Protein AF-A0AAV0BTX2-F1 (afdb_monomer_lite)

Secondary structure (DSSP, 8-state):
-B---S--PPP-TT-S-EEESTTS-TTS-EEEEE--TT-SSPEEEE-S--SS---HHHHHHHHHHHHH--TT-SS--SS-HHHHHHHHHHHHHT-

Foldseek 3Di:
DAQDDDQFDDADPPDQKDKDQPPDDPPWRKIWIALHRPDRGTDIDTDPDDPPPDDVVRVRVVFSVQQCPAPVDNGRHSGGNVVVVVVVVVVVVVD

Organism: Phakopsora pachyrhizi (NCBI:txid170000)

Sequence (95 aa):
CVKIHRIRFKCHPSDTDRSDKFIGDLFLYKFFIQSQASYSCPSRYIVLKDETNHTVDDLQNIANLASSGFQRATKTVEIATPTYYANLVATRDKK

InterPro domains:
  IPR003165 Piwi domain [PF02171] (27-92)
  IPR012337 Ribonuclease H-like superfamily [SSF53098] (23-92)
  IPR036397 Ribonuclease H superfamily [G3DSA:3.30.420.10] (2-95)

Structure (mmCIF, N/CA/C/O backbone):
data_AF-A0AAV0BTX2-F1
#
_entry.id   AF-A0AAV0BTX2-F1
#
loop_
_atom_site.group_PDB
_atom_site.id
_atom_site.type_symbol
_atom_site.label_atom_id
_atom_site.label_alt_id
_atom_site.label_comp_id
_atom_site.label_asym_id
_atom_site.label_entity_id
_atom_site.label_seq_id
_atom_site.pdbx_PDB_ins_code
_atom_site.Cartn_x
_atom_site.Cartn_y
_atom_site.Cartn_z
_atom_site.occupancy
_atom_site.B_iso_or_equiv
_atom_site.auth_seq_id
_atom_site.auth_comp_id
_atom_site.auth_asym_id
_atom_site.auth_atom_id
_atom_site.pdbx_PDB_model_num
ATOM 1 N N . CYS A 1 1 ? 0.026 -6.015 2.209 1.00 72.19 1 CYS A N 1
ATOM 2 C CA . CYS A 1 1 ? 0.654 -4.930 2.996 1.00 72.19 1 CYS A CA 1
ATOM 3 C C . CYS A 1 1 ? 1.072 -5.488 4.352 1.00 72.19 1 CYS A C 1
ATOM 5 O O . CYS A 1 1 ? 0.251 -6.124 5.003 1.00 72.19 1 CYS A O 1
ATOM 7 N N . VAL A 1 2 ? 2.327 -5.295 4.762 1.00 79.88 2 VAL A N 1
ATOM 8 C CA . VAL A 1 2 ? 2.850 -5.762 6.056 1.00 79.88 2 VAL A CA 1
ATOM 9 C C . VAL A 1 2 ? 3.315 -4.559 6.870 1.00 79.88 2 VAL A C 1
ATOM 11 O O . VAL A 1 2 ? 4.342 -3.951 6.569 1.00 79.88 2 VAL A O 1
ATOM 14 N N . LYS A 1 3 ? 2.560 -4.238 7.924 1.00 73.69 3 LYS A N 1
ATOM 15 C CA . LYS A 1 3 ? 2.870 -3.134 8.843 1.00 73.69 3 LYS A CA 1
ATOM 16 C C . LYS A 1 3 ? 3.909 -3.520 9.899 1.00 73.69 3 LYS A C 1
ATOM 18 O O . LYS A 1 3 ? 4.828 -2.767 10.183 1.00 73.69 3 LYS A O 1
ATOM 23 N N . ILE A 1 4 ? 3.812 -4.722 10.464 1.00 76.25 4 ILE A N 1
ATOM 24 C CA . ILE A 1 4 ? 4.710 -5.151 11.542 1.00 76.25 4 ILE A CA 1
ATOM 25 C C . ILE A 1 4 ? 5.984 -5.738 10.934 1.00 76.25 4 ILE A C 1
ATOM 27 O O . ILE A 1 4 ? 5.981 -6.847 10.406 1.00 76.25 4 ILE A O 1
ATOM 31 N N . HIS A 1 5 ? 7.079 -4.985 10.997 1.00 81.75 5 HIS A N 1
ATOM 32 C CA . HIS A 1 5 ? 8.407 -5.454 10.613 1.00 81.75 5 HIS A CA 1
ATOM 33 C C . HIS A 1 5 ? 9.515 -4.662 11.329 1.00 81.75 5 HIS A C 1
ATOM 35 O O . HIS A 1 5 ? 9.251 -3.681 12.024 1.00 81.75 5 HIS A O 1
ATOM 41 N N . ARG A 1 6 ? 10.769 -5.118 11.191 1.00 80.06 6 ARG A N 1
ATOM 42 C CA . ARG A 1 6 ? 11.943 -4.593 11.922 1.00 80.06 6 ARG A CA 1
ATOM 43 C C . ARG A 1 6 ? 12.661 -3.410 11.262 1.00 80.06 6 ARG A C 1
ATOM 45 O O . ARG A 1 6 ? 13.545 -2.830 11.876 1.00 80.06 6 ARG A O 1
ATOM 52 N N . ILE A 1 7 ? 12.303 -3.061 10.031 1.00 79.56 7 ILE A N 1
ATOM 53 C CA . ILE A 1 7 ? 12.923 -1.950 9.294 1.00 79.56 7 ILE A CA 1
ATOM 54 C C . ILE A 1 7 ? 12.372 -0.630 9.837 1.00 79.56 7 ILE A C 1
ATOM 56 O O . ILE A 1 7 ? 11.196 -0.532 10.202 1.00 79.56 7 ILE A O 1
ATOM 60 N N . ARG A 1 8 ? 13.255 0.359 9.950 1.00 77.50 8 ARG A N 1
ATOM 61 C CA . ARG A 1 8 ? 12.954 1.702 10.437 1.00 77.50 8 ARG A CA 1
ATOM 62 C C . ARG A 1 8 ? 13.635 2.713 9.537 1.00 77.50 8 ARG A C 1
ATOM 64 O O . ARG A 1 8 ? 14.801 2.529 9.192 1.00 77.50 8 ARG A O 1
ATOM 71 N N . PHE A 1 9 ? 12.926 3.784 9.213 1.00 74.94 9 PHE A N 1
ATOM 72 C CA . PHE A 1 9 ? 13.510 4.942 8.550 1.00 74.94 9 PHE A CA 1
ATOM 73 C C . PHE A 1 9 ? 13.775 6.039 9.582 1.00 74.94 9 PHE A C 1
ATOM 75 O O . PHE A 1 9 ? 12.992 6.249 10.515 1.00 74.94 9 PHE A O 1
ATOM 82 N N . LYS A 1 10 ? 14.924 6.711 9.450 1.00 69.38 10 LYS A N 1
ATOM 83 C CA . LYS A 1 10 ? 15.265 7.878 10.269 1.00 69.38 10 LYS A CA 1
ATOM 84 C C . LYS A 1 10 ? 14.578 9.095 9.667 1.00 69.38 10 LYS A C 1
ATOM 86 O O . LYS A 1 10 ? 14.868 9.443 8.529 1.00 69.38 10 LYS A O 1
ATOM 91 N N . CYS A 1 11 ? 13.663 9.726 10.395 1.00 59.72 11 CYS A N 1
ATOM 92 C CA . CYS A 1 11 ? 12.974 10.932 9.933 1.00 59.72 11 CYS A CA 1
ATOM 93 C C . CYS A 1 11 ? 13.974 12.094 9.787 1.00 59.72 11 CYS A C 1
ATOM 95 O O . CYS A 1 11 ? 14.742 12.353 10.712 1.00 59.72 11 CYS A O 1
ATOM 97 N N . HIS A 1 12 ? 13.975 12.760 8.628 1.00 61.06 12 HIS A N 1
ATOM 98 C CA . HIS A 1 12 ? 14.586 14.082 8.478 1.00 61.06 12 HIS A CA 1
ATOM 99 C C . HIS A 1 12 ? 13.428 15.081 8.336 1.00 61.06 12 HIS A C 1
ATOM 101 O O . HIS A 1 12 ? 12.514 14.803 7.561 1.00 61.06 12 HIS A O 1
ATOM 107 N N . PRO A 1 13 ? 13.418 16.207 9.068 1.00 60.47 13 PRO A N 1
ATOM 108 C CA . PRO A 1 13 ? 12.266 17.116 9.136 1.00 60.47 13 PRO A CA 1
ATOM 109 C C . PRO A 1 13 ? 11.893 17.791 7.804 1.00 60.47 13 PRO A C 1
ATOM 111 O O . PRO A 1 13 ? 10.838 18.409 7.719 1.00 60.47 13 PRO A O 1
ATOM 114 N N . SER A 1 14 ? 12.734 17.677 6.773 1.00 64.94 1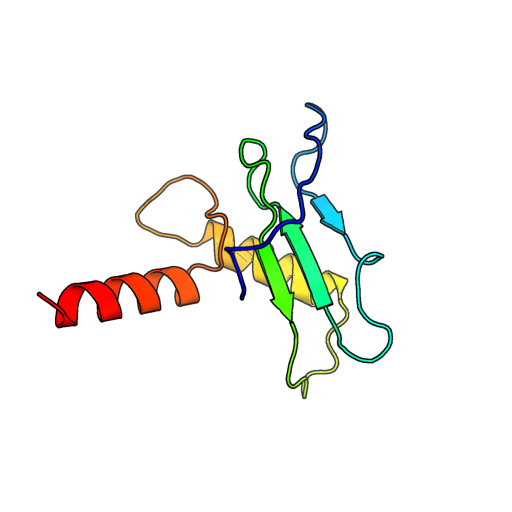4 SER A N 1
ATOM 115 C CA . SER A 1 14 ? 12.464 18.164 5.413 1.00 64.94 14 SER A CA 1
ATOM 116 C C . SER A 1 14 ? 11.627 17.210 4.560 1.00 64.94 14 SER A C 1
ATOM 118 O O . SER A 1 14 ? 11.103 17.629 3.532 1.00 64.94 14 SER A O 1
ATOM 120 N N . ASP A 1 15 ? 11.515 15.937 4.944 1.00 60.31 15 ASP A N 1
ATOM 121 C CA . ASP A 1 15 ? 11.038 14.896 4.036 1.00 60.31 15 ASP A CA 1
ATOM 122 C C . ASP A 1 15 ? 9.572 14.583 4.342 1.00 60.31 15 ASP A C 1
ATOM 124 O O . ASP A 1 15 ? 9.238 14.084 5.418 1.00 60.31 15 ASP A O 1
ATOM 128 N N . THR A 1 16 ? 8.686 14.925 3.403 1.00 57.44 16 THR A N 1
ATOM 129 C CA . THR A 1 16 ? 7.230 14.789 3.579 1.00 57.44 16 THR A CA 1
ATOM 130 C C . THR A 1 16 ? 6.767 13.345 3.383 1.00 57.44 16 THR A C 1
ATOM 132 O O . THR A 1 16 ? 5.997 12.852 4.200 1.00 57.44 16 THR A O 1
ATOM 135 N N . ASP A 1 17 ? 7.314 12.650 2.381 1.00 60.53 17 ASP A N 1
ATOM 136 C CA . ASP A 1 17 ? 7.021 11.251 2.063 1.00 60.53 17 ASP A CA 1
ATOM 137 C C . ASP A 1 17 ? 8.310 10.558 1.589 1.00 60.53 17 ASP A C 1
ATOM 139 O O . ASP A 1 17 ? 9.068 11.128 0.802 1.00 60.53 17 ASP A O 1
ATOM 143 N N . ARG A 1 18 ? 8.587 9.333 2.064 1.00 64.88 18 ARG A N 1
ATOM 144 C CA . ARG A 1 18 ? 9.732 8.527 1.591 1.00 64.88 18 ARG A CA 1
ATOM 145 C C . ARG A 1 18 ? 9.283 7.219 0.961 1.00 64.88 18 ARG A C 1
ATOM 147 O O . ARG A 1 18 ? 8.541 6.451 1.584 1.00 64.88 18 ARG A O 1
ATOM 154 N N . SER A 1 19 ? 9.797 6.949 -0.237 1.00 64.31 19 SER A N 1
ATOM 155 C CA . SER A 1 19 ? 9.612 5.693 -0.957 1.00 64.31 19 SER A CA 1
ATOM 156 C C . SER A 1 19 ? 10.952 5.052 -1.369 1.00 64.31 19 SER A C 1
ATOM 158 O O . SER A 1 19 ? 11.546 5.328 -2.406 1.00 64.31 19 SER A O 1
ATOM 160 N N . ASP A 1 20 ? 11.421 4.145 -0.514 1.00 64.12 20 ASP A N 1
ATOM 161 C CA . ASP A 1 20 ? 12.544 3.217 -0.706 1.00 64.12 20 ASP A CA 1
ATOM 162 C C . ASP A 1 20 ? 12.351 2.194 -1.842 1.00 64.12 20 ASP A C 1
ATOM 164 O O . ASP A 1 20 ? 11.782 1.132 -1.576 1.00 64.12 20 ASP A O 1
ATOM 168 N N . LYS A 1 21 ? 12.854 2.431 -3.070 1.00 60.50 21 LYS A N 1
ATOM 169 C CA . LYS A 1 21 ? 12.973 1.376 -4.112 1.00 60.50 21 LYS A CA 1
ATOM 170 C C . LYS A 1 21 ? 14.103 0.369 -3.837 1.00 60.50 21 LYS A C 1
ATOM 172 O O . LYS A 1 21 ? 14.009 -0.786 -4.237 1.00 60.50 21 LYS A O 1
ATOM 177 N N . PHE A 1 22 ? 15.171 0.787 -3.154 1.00 55.44 22 PHE A N 1
ATOM 178 C CA . PHE A 1 22 ? 16.454 0.062 -3.122 1.00 55.44 22 PHE A CA 1
ATOM 179 C C . PHE A 1 22 ? 16.561 -1.064 -2.077 1.00 55.44 22 PHE A C 1
ATOM 181 O O . PHE A 1 22 ? 17.581 -1.743 -2.018 1.00 55.44 22 PHE A O 1
ATOM 188 N N . ILE A 1 23 ? 15.524 -1.293 -1.264 1.00 59.88 23 ILE A N 1
ATOM 189 C CA . ILE A 1 23 ? 15.498 -2.342 -0.220 1.00 59.88 23 ILE A CA 1
ATOM 190 C C . ILE A 1 23 ? 14.541 -3.483 -0.637 1.00 59.88 23 ILE A C 1
ATOM 192 O O . ILE A 1 23 ? 13.821 -4.068 0.176 1.00 59.88 23 ILE A O 1
ATOM 196 N N . GLY A 1 24 ? 14.457 -3.757 -1.939 1.00 57.56 24 GLY A N 1
ATOM 197 C CA . GLY A 1 24 ? 13.670 -4.849 -2.514 1.00 57.56 24 GLY A CA 1
ATOM 198 C C . GLY A 1 24 ? 14.500 -6.121 -2.704 1.00 57.56 24 GLY A C 1
ATOM 199 O O . GLY A 1 24 ? 15.707 -6.056 -2.919 1.00 57.56 24 GLY A O 1
ATOM 200 N N . ASP A 1 25 ? 13.854 -7.284 -2.626 1.00 63.53 25 ASP A N 1
ATOM 201 C CA . ASP A 1 25 ? 14.456 -8.553 -3.048 1.00 63.53 25 ASP A CA 1
ATOM 202 C C . ASP A 1 25 ? 14.495 -8.589 -4.591 1.00 63.53 25 ASP A C 1
ATOM 204 O O . ASP A 1 25 ? 13.531 -8.173 -5.224 1.00 63.53 25 ASP A O 1
ATOM 208 N N . LEU A 1 26 ? 15.562 -9.104 -5.217 1.00 63.91 26 LEU A N 1
ATOM 209 C CA . LEU A 1 26 ? 15.760 -9.017 -6.682 1.00 63.91 26 LEU A CA 1
ATOM 210 C C . LEU A 1 26 ? 14.638 -9.683 -7.513 1.00 63.91 26 LEU A C 1
ATOM 212 O O . LEU A 1 26 ? 14.421 -9.326 -8.666 1.00 63.91 26 LEU A O 1
ATOM 216 N N . PHE A 1 27 ? 13.934 -10.652 -6.918 1.00 65.50 27 PHE A N 1
ATOM 217 C CA . PHE A 1 27 ? 12.880 -11.444 -7.563 1.00 65.50 27 PHE A CA 1
ATOM 218 C C . PHE A 1 27 ? 11.458 -11.029 -7.175 1.00 65.50 27 PHE A C 1
ATOM 220 O O . PHE A 1 27 ? 10.514 -11.377 -7.879 1.00 65.50 27 PHE A O 1
ATOM 227 N N . LEU A 1 28 ? 11.284 -10.323 -6.053 1.00 70.56 28 LEU A N 1
ATOM 228 C CA . LEU A 1 28 ? 9.972 -9.870 -5.601 1.00 70.56 28 LEU A CA 1
ATOM 229 C C . LEU A 1 28 ? 9.891 -8.360 -5.679 1.00 70.56 28 LEU A C 1
ATOM 231 O O . LEU A 1 28 ? 10.651 -7.637 -5.039 1.00 70.56 28 LEU A O 1
ATOM 235 N N . TYR A 1 29 ? 8.870 -7.893 -6.382 1.00 76.56 29 TYR A N 1
ATOM 236 C CA . TYR A 1 29 ? 8.591 -6.479 -6.487 1.00 76.56 29 TYR A CA 1
ATO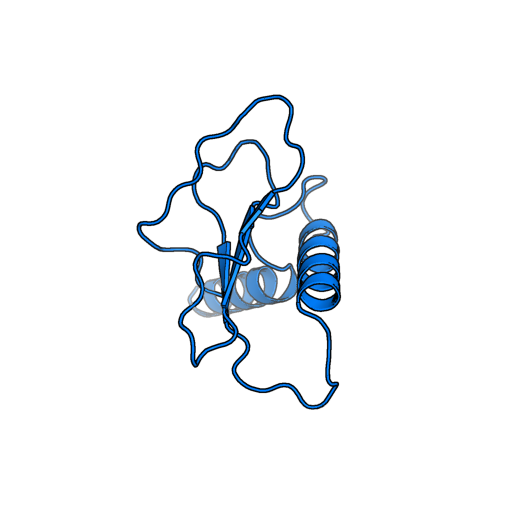M 237 C C . TYR A 1 29 ? 8.055 -5.947 -5.156 1.00 76.56 29 TYR A C 1
ATOM 239 O O . TYR A 1 29 ? 6.883 -6.102 -4.795 1.00 76.56 29 TYR A O 1
ATOM 247 N N . LYS A 1 30 ? 8.969 -5.380 -4.373 1.00 80.94 30 LYS A N 1
ATOM 248 C CA . LYS A 1 30 ? 8.748 -4.981 -2.988 1.00 80.94 30 LYS A CA 1
ATOM 249 C C . LYS A 1 30 ? 9.286 -3.583 -2.767 1.00 80.94 30 LYS A C 1
ATOM 251 O O . LYS A 1 30 ? 10.425 -3.288 -3.107 1.00 80.94 30 LYS A O 1
ATOM 256 N N . PHE A 1 31 ? 8.465 -2.752 -2.144 1.00 82.75 31 PHE A N 1
ATOM 257 C CA . PHE A 1 31 ? 8.807 -1.373 -1.833 1.00 82.75 31 PHE A CA 1
ATOM 258 C C . PHE A 1 31 ? 8.307 -0.992 -0.439 1.00 82.75 31 PHE A C 1
ATOM 260 O O . PHE A 1 31 ? 7.375 -1.593 0.111 1.00 82.75 31 PHE A O 1
ATOM 267 N N . PHE A 1 32 ? 8.966 0.002 0.147 1.00 83.94 32 PHE A N 1
ATOM 268 C CA . PHE A 1 32 ? 8.611 0.561 1.445 1.00 83.94 32 PHE A CA 1
ATOM 269 C C . PHE A 1 32 ? 8.082 1.971 1.263 1.00 83.94 32 PHE A C 1
ATOM 271 O O . PHE A 1 32 ? 8.669 2.759 0.528 1.00 83.94 32 PHE A O 1
ATOM 278 N N . ILE A 1 33 ? 6.985 2.274 1.948 1.00 82.00 33 ILE A N 1
ATOM 279 C CA . ILE A 1 33 ? 6.376 3.600 1.935 1.00 82.00 33 ILE A CA 1
ATOM 280 C C . ILE A 1 33 ? 6.217 4.078 3.361 1.00 82.00 33 ILE A C 1
ATOM 282 O O . ILE A 1 33 ? 5.675 3.367 4.208 1.00 82.00 33 ILE A O 1
ATOM 286 N N . GLN A 1 34 ? 6.639 5.309 3.602 1.00 82.12 34 GLN A N 1
ATOM 287 C CA . GLN A 1 34 ? 6.307 6.044 4.806 1.00 82.12 34 GLN A CA 1
ATOM 288 C C . GLN A 1 34 ? 5.382 7.207 4.432 1.00 82.12 34 GLN A C 1
ATOM 290 O O . GLN A 1 34 ? 5.856 8.241 3.978 1.00 82.12 34 GLN A O 1
ATOM 295 N N . SER A 1 35 ? 4.074 7.028 4.638 1.00 74.06 35 SER A N 1
ATOM 296 C CA . SER A 1 35 ? 3.041 8.023 4.290 1.00 74.06 35 SER A CA 1
ATOM 297 C C . SER A 1 35 ? 2.760 9.047 5.404 1.00 74.06 35 SER A C 1
ATOM 299 O O . SER A 1 35 ? 1.849 9.864 5.295 1.00 74.06 35 SER A O 1
ATOM 301 N N . GLN A 1 36 ? 3.470 8.962 6.536 1.00 73.69 36 GLN A N 1
ATOM 302 C CA . GLN A 1 36 ? 3.364 9.911 7.647 1.00 73.69 36 GLN A CA 1
ATOM 303 C C . GLN A 1 36 ? 4.745 10.224 8.236 1.00 73.69 36 GLN A C 1
ATOM 305 O O . GLN A 1 36 ? 5.473 9.323 8.664 1.00 73.69 36 GLN A O 1
ATOM 310 N N . ALA A 1 37 ? 5.065 11.514 8.358 1.00 64.94 37 ALA A N 1
ATOM 311 C CA . ALA A 1 37 ? 6.351 11.998 8.872 1.00 64.94 37 ALA A CA 1
ATOM 312 C C . ALA A 1 37 ? 6.654 11.574 10.327 1.00 64.94 37 ALA A C 1
ATOM 314 O O . ALA A 1 37 ? 7.814 11.426 10.711 1.00 64.94 37 ALA A O 1
ATOM 315 N N . SER A 1 38 ? 5.620 11.344 11.142 1.00 63.34 38 SER A N 1
ATOM 316 C CA . SER A 1 38 ? 5.752 11.012 12.567 1.00 63.34 38 SER A CA 1
ATOM 317 C C . SER A 1 38 ? 5.987 9.525 12.864 1.00 63.34 38 SER A C 1
ATOM 319 O O . SER A 1 38 ? 6.257 9.177 14.014 1.00 63.34 38 SER A O 1
ATOM 321 N N . TYR A 1 39 ? 5.913 8.639 11.866 1.00 66.25 39 TYR A N 1
ATOM 322 C CA . TYR A 1 39 ? 6.060 7.197 12.072 1.00 66.25 39 TYR A CA 1
ATOM 323 C C . TYR A 1 39 ? 7.425 6.699 11.607 1.00 66.25 39 TYR A C 1
ATOM 325 O O . TYR A 1 39 ? 7.730 6.684 10.425 1.00 66.25 39 TYR A O 1
ATOM 333 N N . SER A 1 40 ? 8.240 6.211 12.545 1.00 65.50 40 SER A N 1
ATOM 334 C CA . SER A 1 40 ? 9.549 5.609 12.233 1.00 65.50 40 SER A CA 1
ATOM 335 C C . SER A 1 40 ? 9.438 4.238 11.537 1.00 65.50 40 SER A C 1
ATOM 337 O O . SER A 1 40 ? 10.428 3.724 11.011 1.00 65.50 40 SER A O 1
ATOM 339 N N . CYS A 1 41 ? 8.246 3.631 11.530 1.00 74.62 41 CYS A N 1
ATOM 340 C CA . CYS A 1 41 ? 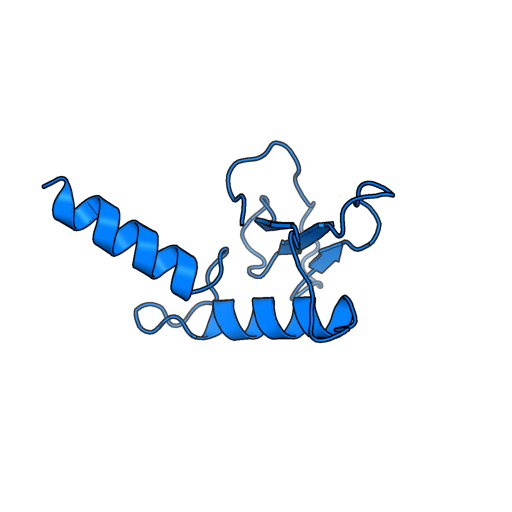7.974 2.364 10.855 1.00 74.62 41 CYS A CA 1
ATOM 341 C C . CYS A 1 41 ? 7.376 2.650 9.470 1.00 74.62 41 CYS A C 1
ATOM 343 O O . CYS A 1 41 ? 6.257 3.155 9.414 1.00 74.62 41 CYS A O 1
ATOM 345 N N . PRO A 1 42 ? 8.080 2.358 8.363 1.00 81.56 42 PRO A N 1
ATOM 346 C CA . PRO A 1 42 ? 7.439 2.353 7.054 1.00 81.56 42 PRO A CA 1
ATOM 347 C C . PRO A 1 42 ? 6.457 1.179 6.950 1.00 81.56 42 PRO A C 1
ATOM 349 O O . PRO A 1 42 ? 6.557 0.213 7.700 1.00 81.56 42 PRO A O 1
ATOM 352 N N . SER A 1 43 ? 5.550 1.219 5.978 1.00 85.25 43 SER A N 1
ATOM 353 C CA . SER A 1 43 ? 4.729 0.082 5.555 1.00 85.25 43 SER A CA 1
ATOM 354 C C . SER A 1 43 ? 5.382 -0.645 4.387 1.00 85.25 43 SER A C 1
ATOM 356 O O . SER A 1 43 ? 5.854 -0.026 3.432 1.00 85.25 43 SER A O 1
ATOM 358 N N . ARG A 1 44 ? 5.389 -1.982 4.438 1.00 86.25 44 ARG A N 1
ATOM 359 C CA . ARG A 1 44 ? 5.931 -2.824 3.365 1.00 86.25 44 ARG A CA 1
ATOM 360 C C . ARG A 1 44 ? 4.827 -3.253 2.407 1.00 86.25 44 ARG A C 1
ATOM 362 O O . ARG A 1 44 ? 3.872 -3.930 2.810 1.00 86.25 44 ARG A O 1
ATOM 369 N N . TYR A 1 45 ? 5.023 -2.967 1.129 1.00 87.00 45 TYR A N 1
ATOM 370 C CA . TYR A 1 45 ? 4.179 -3.442 0.042 1.00 87.00 45 TYR A CA 1
ATOM 371 C C . TYR A 1 45 ? 4.932 -4.485 -0.782 1.00 87.00 45 TYR A C 1
ATOM 373 O O . TYR A 1 45 ? 6.132 -4.368 -1.018 1.00 87.00 45 TYR A O 1
ATOM 381 N N . ILE A 1 46 ? 4.221 -5.547 -1.150 1.00 87.19 46 ILE A N 1
ATOM 382 C CA . ILE A 1 46 ? 4.724 -6.647 -1.971 1.00 87.19 46 ILE A CA 1
ATOM 383 C C . ILE A 1 46 ? 3.679 -6.843 -3.056 1.00 87.19 46 ILE A C 1
ATOM 385 O O . ILE A 1 46 ? 2.509 -7.072 -2.735 1.00 87.19 46 ILE A O 1
ATOM 389 N N . VAL A 1 47 ? 4.093 -6.722 -4.310 1.00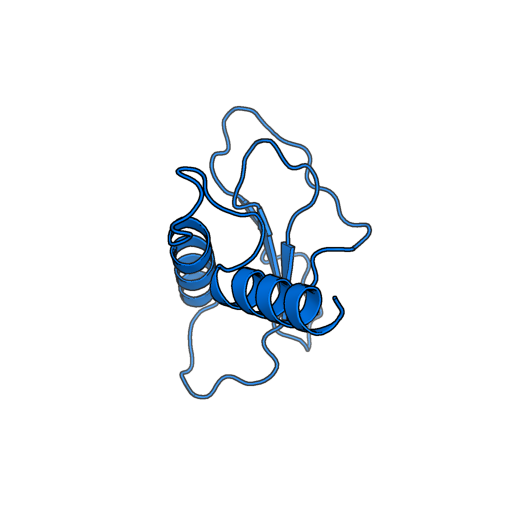 86.50 47 VAL A N 1
ATOM 390 C CA . VAL A 1 47 ? 3.241 -7.014 -5.457 1.00 86.50 47 VAL A CA 1
ATOM 391 C C . VAL A 1 47 ? 3.398 -8.495 -5.761 1.00 86.50 47 VAL A C 1
ATOM 393 O O . VAL A 1 47 ? 4.490 -8.968 -6.058 1.00 86.50 47 VAL A O 1
ATOM 396 N N . LEU A 1 48 ? 2.306 -9.240 -5.601 1.00 87.69 48 LEU A N 1
ATOM 397 C CA . LEU A 1 48 ? 2.280 -10.683 -5.852 1.00 87.69 48 LEU A CA 1
ATOM 398 C C . LEU A 1 48 ? 1.955 -10.997 -7.312 1.00 87.69 48 LEU A C 1
ATOM 400 O O . LEU A 1 48 ? 2.387 -12.015 -7.841 1.00 87.69 48 LEU A O 1
ATOM 404 N N . LYS A 1 49 ? 1.163 -10.130 -7.939 1.00 87.19 49 LYS A N 1
ATOM 405 C CA . LYS A 1 49 ? 0.688 -10.268 -9.306 1.00 87.19 49 LYS A CA 1
ATOM 406 C C . LYS A 1 49 ? 0.465 -8.872 -9.869 1.00 87.19 49 LYS A C 1
ATOM 408 O O . LYS A 1 49 ? -0.198 -8.066 -9.218 1.00 87.19 49 LYS A O 1
ATOM 413 N N . ASP A 1 50 ? 1.017 -8.612 -11.043 1.00 84.25 50 ASP A N 1
ATOM 414 C CA . ASP A 1 50 ? 0.749 -7.409 -11.824 1.00 84.25 50 ASP A CA 1
ATOM 415 C C . ASP A 1 50 ? 0.336 -7.843 -13.233 1.00 84.25 50 ASP A C 1
ATOM 417 O O . ASP A 1 50 ? 1.047 -8.604 -13.884 1.00 84.25 50 ASP A O 1
ATOM 421 N N . GLU A 1 51 ? -0.846 -7.412 -13.663 1.00 90.94 51 GLU A N 1
ATOM 422 C CA . GLU A 1 51 ? -1.372 -7.622 -15.023 1.00 90.94 51 GLU A CA 1
ATOM 423 C C . GLU A 1 51 ? -1.396 -6.312 -15.822 1.00 90.94 51 GLU A C 1
ATOM 425 O O . GLU A 1 51 ? -1.620 -6.301 -17.029 1.00 90.94 51 GLU A O 1
ATOM 430 N N . THR A 1 52 ? -1.172 -5.198 -15.134 1.00 84.06 52 THR A N 1
ATOM 431 C CA . THR A 1 52 ? -1.351 -3.829 -15.616 1.00 84.06 52 THR A CA 1
ATOM 432 C C . THR A 1 52 ? -0.037 -3.168 -16.033 1.00 84.06 52 THR A C 1
ATOM 434 O O . THR A 1 52 ? -0.063 -2.053 -16.547 1.00 84.06 52 THR A O 1
ATOM 437 N N . ASN A 1 53 ? 1.094 -3.869 -15.871 1.00 83.25 53 ASN A N 1
ATOM 438 C CA . ASN A 1 53 ? 2.447 -3.402 -16.190 1.00 83.25 53 ASN A CA 1
ATOM 439 C C . ASN A 1 53 ? 2.735 -2.013 -15.593 1.00 83.25 53 ASN A C 1
ATOM 441 O O . ASN A 1 53 ? 3.215 -1.114 -16.286 1.00 83.25 53 ASN A O 1
ATOM 445 N N . HIS A 1 54 ? 2.400 -1.814 -14.316 1.00 84.38 54 HIS A N 1
ATOM 446 C CA . HIS A 1 54 ? 2.574 -0.521 -13.663 1.00 84.38 54 HIS A CA 1
ATOM 447 C C . HIS A 1 54 ? 4.024 -0.307 -13.221 1.00 84.38 54 HIS A C 1
ATOM 449 O O . HIS A 1 54 ? 4.678 -1.196 -12.666 1.00 84.38 54 HIS A O 1
ATOM 455 N N . THR A 1 55 ? 4.525 0.917 -13.395 1.00 85.31 55 THR A N 1
ATOM 456 C CA . THR A 1 55 ? 5.844 1.281 -12.871 1.00 85.31 55 THR A CA 1
ATOM 457 C C . THR A 1 55 ? 5.781 1.335 -11.345 1.00 85.31 55 THR A C 1
ATOM 459 O O . THR A 1 55 ? 4.734 1.586 -10.746 1.00 85.31 55 THR A O 1
ATOM 462 N N . VAL A 1 56 ? 6.909 1.120 -10.664 1.00 79.50 56 VAL A N 1
ATOM 463 C CA . VAL A 1 56 ? 6.941 1.198 -9.193 1.00 79.50 56 VAL A CA 1
ATOM 464 C C . VAL A 1 56 ? 6.576 2.597 -8.697 1.00 79.50 56 VAL A C 1
ATOM 466 O O . VAL A 1 56 ? 5.939 2.697 -7.656 1.00 79.50 56 VAL A O 1
ATOM 469 N N . ASP A 1 57 ? 6.882 3.656 -9.450 1.00 83.88 57 ASP A N 1
ATOM 470 C CA . ASP A 1 57 ? 6.446 5.019 -9.108 1.00 83.88 57 ASP A CA 1
ATOM 471 C C . ASP A 1 57 ? 4.920 5.162 -9.149 1.00 83.88 57 ASP A C 1
ATOM 473 O O . ASP A 1 57 ? 4.327 5.747 -8.244 1.00 83.88 57 ASP A O 1
ATOM 477 N N . ASP A 1 58 ? 4.268 4.551 -10.141 1.00 87.62 58 ASP A N 1
ATOM 478 C CA . ASP A 1 58 ? 2.809 4.559 -10.259 1.00 87.62 58 ASP A CA 1
ATOM 479 C C . ASP A 1 58 ? 2.173 3.834 -9.071 1.00 87.62 58 ASP A C 1
ATOM 481 O O . ASP A 1 58 ? 1.264 4.348 -8.421 1.00 87.62 58 ASP A O 1
ATOM 485 N N . LEU A 1 59 ? 2.705 2.660 -8.723 1.00 86.44 59 LEU A N 1
ATOM 486 C CA . LEU A 1 59 ? 2.237 1.876 -7.580 1.00 86.44 59 LEU A CA 1
ATOM 487 C C . LEU A 1 59 ? 2.468 2.598 -6.247 1.00 86.44 59 LEU A C 1
ATOM 489 O O . LEU A 1 59 ? 1.627 2.512 -5.349 1.00 86.44 59 LEU A O 1
ATOM 493 N N . GLN A 1 60 ? 3.574 3.331 -6.117 1.00 85.81 60 GLN A N 1
ATOM 494 C CA . GLN A 1 60 ? 3.848 4.160 -4.946 1.00 85.81 60 GLN A CA 1
ATOM 495 C C . GLN A 1 60 ? 2.854 5.318 -4.833 1.00 85.81 60 GLN A C 1
ATOM 497 O O . GLN A 1 60 ? 2.288 5.532 -3.759 1.00 85.81 60 GLN A O 1
ATOM 502 N N . ASN A 1 61 ? 2.577 6.009 -5.940 1.00 87.50 61 ASN A N 1
ATOM 503 C CA . ASN A 1 61 ? 1.599 7.093 -5.988 1.00 87.50 61 ASN A CA 1
ATOM 504 C C . ASN A 1 61 ? 0.190 6.600 -5.652 1.00 87.50 61 ASN A C 1
ATOM 506 O O . ASN A 1 61 ? -0.487 7.195 -4.813 1.00 87.50 61 ASN A O 1
ATOM 510 N N . ILE A 1 62 ? -0.235 5.476 -6.234 1.00 88.94 62 ILE A N 1
ATOM 511 C CA . ILE A 1 62 ? -1.536 4.860 -5.947 1.00 88.94 62 ILE A CA 1
ATOM 512 C C . ILE A 1 62 ? -1.632 4.472 -4.470 1.00 88.94 62 ILE A C 1
ATOM 514 O O . ILE A 1 62 ? -2.643 4.749 -3.826 1.00 88.94 62 ILE A O 1
ATOM 518 N N . ALA A 1 63 ? -0.592 3.858 -3.902 1.00 87.62 63 ALA A N 1
ATOM 519 C CA . ALA A 1 63 ? -0.585 3.474 -2.494 1.00 87.62 63 ALA A CA 1
ATOM 520 C C . ALA A 1 63 ? -0.638 4.691 -1.553 1.00 87.62 63 ALA A C 1
ATOM 522 O O . ALA A 1 63 ? -1.348 4.647 -0.543 1.00 87.62 63 ALA A O 1
ATOM 523 N N . ASN A 1 64 ? 0.050 5.785 -1.889 1.00 86.88 64 ASN A N 1
ATOM 524 C CA . ASN A 1 64 ? -0.010 7.040 -1.137 1.00 86.88 64 ASN A CA 1
ATOM 525 C C . ASN A 1 64 ? -1.400 7.687 -1.219 1.00 86.88 64 ASN A C 1
ATOM 527 O O . ASN A 1 64 ? -1.979 8.020 -0.184 1.00 86.88 64 ASN A O 1
ATOM 531 N N . LEU A 1 65 ? -1.987 7.771 -2.416 1.00 88.69 65 LEU A N 1
ATOM 532 C CA . LEU A 1 65 ? -3.355 8.265 -2.619 1.00 88.69 65 LEU A CA 1
ATOM 533 C C . LEU A 1 65 ? -4.389 7.411 -1.874 1.00 88.69 65 LEU A C 1
ATOM 535 O O . LEU A 1 65 ? -5.279 7.922 -1.197 1.00 88.69 65 LEU A O 1
ATOM 539 N N . ALA A 1 66 ? -4.248 6.088 -1.927 1.00 89.31 66 ALA A N 1
ATOM 540 C CA . ALA A 1 66 ? -5.116 5.178 -1.193 1.00 89.31 66 ALA A CA 1
ATOM 541 C C . ALA A 1 66 ? -4.974 5.337 0.328 1.00 89.31 66 ALA A C 1
ATOM 543 O O . ALA A 1 66 ? -5.895 4.991 1.062 1.00 89.31 66 ALA A O 1
ATOM 544 N N . SER A 1 67 ? -3.843 5.836 0.823 1.00 86.31 67 SER A N 1
ATOM 545 C CA . SER A 1 67 ? -3.586 6.034 2.254 1.00 86.31 67 SER A CA 1
ATOM 546 C C . SER A 1 67 ? -4.118 7.374 2.777 1.00 86.31 67 SER A C 1
ATOM 548 O O . SER A 1 67 ? -4.429 7.482 3.963 1.00 86.31 67 SER A O 1
ATOM 550 N N . SER A 1 68 ? -4.284 8.382 1.913 1.00 87.25 68 SER A N 1
ATOM 551 C CA . SER A 1 68 ? -4.903 9.669 2.263 1.00 87.25 68 SER A CA 1
ATOM 552 C C . SER A 1 68 ? -6.436 9.654 2.192 1.00 87.25 68 SER A C 1
ATOM 554 O O . SER A 1 68 ? -7.083 10.471 2.839 1.00 87.25 68 SER A O 1
ATOM 556 N N . GLY A 1 69 ? -7.036 8.693 1.481 1.00 88.06 69 GLY A N 1
ATOM 557 C CA . GLY A 1 69 ? -8.493 8.563 1.319 1.00 88.06 69 GLY A CA 1
ATOM 558 C C . GLY A 1 69 ? -9.287 8.061 2.539 1.00 88.06 69 GLY A C 1
ATOM 559 O O . GLY A 1 69 ? -10.458 7.703 2.399 1.00 88.06 69 GLY A O 1
ATOM 560 N N . PHE A 1 70 ? -8.691 7.981 3.731 1.00 86.31 70 PHE A N 1
ATOM 561 C CA . PHE A 1 70 ? -9.360 7.423 4.907 1.00 86.31 70 PHE A CA 1
ATOM 562 C C . PHE A 1 70 ? -10.348 8.415 5.537 1.00 86.31 70 PHE A C 1
ATOM 564 O O . PHE A 1 70 ? -9.963 9.394 6.162 1.00 86.31 70 PHE A O 1
ATOM 571 N N . GLN A 1 71 ? -11.647 8.121 5.466 1.00 88.75 71 GLN A N 1
ATOM 572 C CA . GLN A 1 71 ? -12.698 9.085 5.833 1.00 88.75 71 GLN A CA 1
ATOM 573 C C . GLN A 1 71 ? -12.790 9.426 7.332 1.00 88.75 71 GLN A C 1
ATOM 575 O O . GLN A 1 71 ? -13.374 10.446 7.685 1.00 88.75 71 GLN A O 1
ATOM 580 N N . ARG A 1 72 ? -12.264 8.587 8.240 1.00 85.38 72 ARG A N 1
ATOM 581 C CA . ARG A 1 72 ? -12.378 8.831 9.696 1.00 85.38 72 ARG A CA 1
ATOM 582 C C . ARG A 1 72 ? -11.242 9.678 10.272 1.00 85.38 72 ARG A C 1
ATOM 584 O O . ARG A 1 72 ? -11.318 10.044 11.441 1.00 85.38 72 ARG A O 1
ATOM 591 N N . ALA A 1 73 ? -10.190 9.957 9.503 1.00 81.56 73 ALA A N 1
ATOM 592 C CA . ALA A 1 73 ? -9.096 10.812 9.947 1.00 81.56 73 ALA A CA 1
ATOM 593 C C . ALA A 1 73 ? -8.694 11.777 8.833 1.00 81.56 73 ALA A C 1
ATOM 595 O O . ALA A 1 73 ? -8.487 11.374 7.700 1.00 81.56 73 ALA A O 1
ATOM 596 N N . THR A 1 74 ? -8.476 13.044 9.174 1.00 81.44 74 THR A N 1
ATOM 597 C CA . THR A 1 74 ? -7.939 14.066 8.255 1.00 81.44 74 THR A CA 1
ATOM 598 C C . THR A 1 74 ? -6.426 13.940 8.042 1.00 81.44 74 THR A C 1
ATOM 600 O O . THR A 1 74 ? -5.764 14.878 7.605 1.00 81.44 74 THR A O 1
ATOM 603 N N . LYS A 1 75 ? -5.856 12.788 8.403 1.00 80.25 75 LYS A N 1
ATOM 604 C CA . LYS A 1 75 ? -4.430 12.483 8.333 1.00 80.25 75 LYS A CA 1
ATOM 605 C C . LYS A 1 75 ? -4.257 11.242 7.473 1.00 80.25 75 LYS A C 1
ATOM 607 O O . LYS A 1 75 ? -5.017 10.288 7.631 1.00 80.25 75 LYS A O 1
ATOM 612 N N . THR A 1 76 ? -3.222 11.236 6.642 1.00 80.06 76 THR A N 1
ATOM 613 C CA . THR A 1 76 ? -2.796 10.052 5.888 1.00 80.06 76 THR A CA 1
ATOM 614 C C . THR A 1 76 ? -2.599 8.879 6.835 1.00 80.06 76 THR A C 1
ATOM 616 O O . THR A 1 76 ? -2.064 9.071 7.915 1.00 80.06 76 THR A O 1
ATOM 619 N N . VAL A 1 77 ? -3.035 7.675 6.493 1.00 82.88 77 VAL A N 1
ATOM 620 C CA . VAL A 1 77 ? -2.839 6.492 7.342 1.00 82.88 77 VAL A CA 1
ATOM 621 C C . VAL A 1 77 ? -1.556 5.773 6.920 1.00 82.88 77 VAL A C 1
ATOM 623 O O . VAL A 1 77 ? -1.183 5.786 5.758 1.00 82.88 77 VAL A O 1
ATOM 626 N N . GLU A 1 78 ? -0.857 5.125 7.851 1.00 81.94 78 GLU A N 1
ATOM 627 C CA . GLU A 1 78 ? 0.375 4.370 7.550 1.00 81.94 78 GLU A CA 1
ATOM 628 C C . GLU A 1 78 ? 0.152 3.189 6.578 1.00 81.94 78 GLU A C 1
ATOM 630 O O . GLU A 1 78 ? 1.084 2.739 5.919 1.00 81.94 78 GLU A O 1
ATOM 635 N N . ILE A 1 79 ? -1.071 2.657 6.498 1.00 87.19 79 ILE A N 1
ATOM 636 C CA . ILE A 1 79 ? -1.471 1.564 5.600 1.00 87.19 79 ILE A CA 1
ATOM 637 C C . ILE A 1 79 ? -2.586 2.034 4.668 1.00 87.19 79 ILE A C 1
ATOM 639 O O . ILE A 1 79 ? -3.3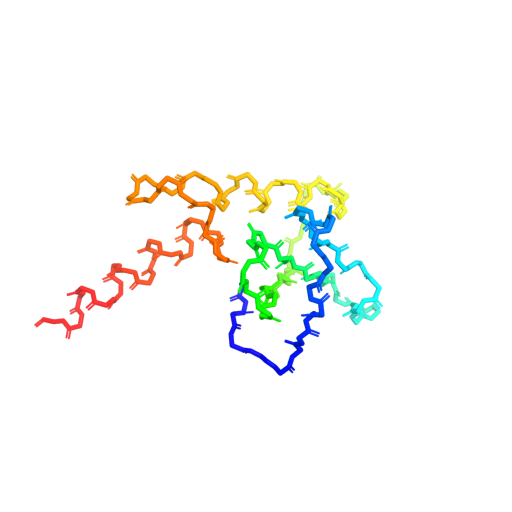94 2.878 5.055 1.00 87.19 79 ILE A O 1
ATOM 643 N N . ALA A 1 80 ? -2.695 1.415 3.492 1.00 88.69 80 ALA A N 1
ATOM 644 C CA . ALA A 1 80 ? -3.770 1.703 2.551 1.00 88.69 80 ALA A CA 1
ATOM 645 C C . ALA A 1 80 ? -5.161 1.568 3.205 1.00 88.69 80 ALA A C 1
ATOM 647 O O . ALA A 1 80 ? -5.472 0.560 3.855 1.00 88.69 80 ALA A O 1
ATOM 648 N N . THR A 1 81 ? -6.021 2.559 2.960 1.00 90.50 81 THR A N 1
ATOM 649 C CA . THR A 1 81 ? -7.406 2.639 3.452 1.00 90.50 81 THR A CA 1
ATOM 650 C C . THR A 1 81 ? -8.206 1.331 3.338 1.00 90.50 81 THR A C 1
ATOM 652 O O . THR A 1 81 ? -8.794 0.922 4.343 1.00 90.50 81 THR A O 1
ATOM 655 N N . PRO A 1 82 ? -8.217 0.603 2.198 1.00 90.25 82 PRO A N 1
ATOM 656 C CA . PRO A 1 82 ? -8.969 -0.653 2.104 1.00 90.25 82 PRO A CA 1
ATOM 657 C C . PRO A 1 82 ? -8.465 -1.730 3.074 1.00 90.25 82 PRO A C 1
ATOM 659 O O . PRO A 1 82 ? -9.265 -2.445 3.674 1.00 90.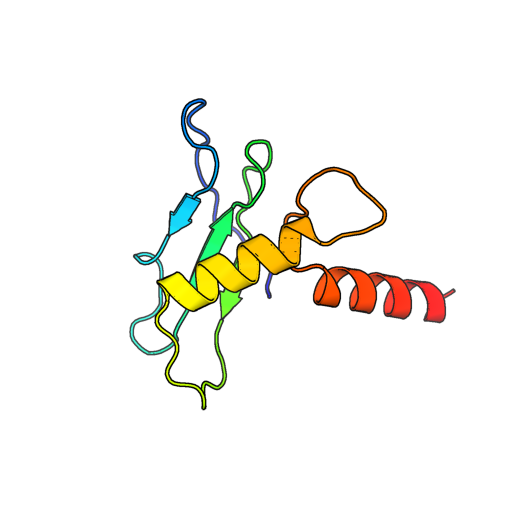25 82 PRO A O 1
ATOM 662 N N . THR A 1 83 ? -7.148 -1.818 3.300 1.00 91.06 83 THR A N 1
ATOM 663 C CA . THR A 1 83 ? -6.580 -2.761 4.281 1.00 91.06 83 THR A CA 1
ATOM 664 C C . THR A 1 83 ? -6.996 -2.381 5.702 1.00 91.06 83 THR A C 1
ATOM 666 O O . THR A 1 83 ? -7.296 -3.249 6.522 1.00 91.06 83 THR A O 1
ATOM 669 N N . TYR A 1 84 ? -7.056 -1.081 5.995 1.00 89.94 84 TYR A N 1
ATOM 670 C CA . TYR A 1 84 ? -7.513 -0.591 7.291 1.00 89.94 84 TYR A CA 1
ATOM 671 C C . TYR A 1 84 ? -8.984 -0.950 7.548 1.00 89.94 84 TYR A C 1
ATOM 673 O O . TYR A 1 84 ? -9.319 -1.451 8.623 1.00 89.94 84 TYR A O 1
ATOM 681 N N . TYR A 1 85 ? -9.860 -0.759 6.557 1.00 91.94 85 TYR A N 1
ATOM 682 C CA . TYR A 1 85 ? -11.269 -1.134 6.680 1.00 91.94 85 TYR A CA 1
ATOM 683 C C . TYR A 1 85 ? -11.472 -2.641 6.831 1.00 91.94 85 TYR A C 1
ATOM 685 O O . TYR A 1 85 ? -12.267 -3.048 7.676 1.00 91.94 85 TYR A O 1
ATOM 693 N N . ALA A 1 86 ? -10.726 -3.464 6.091 1.00 92.56 86 ALA A N 1
ATOM 694 C CA . ALA A 1 86 ? -10.781 -4.916 6.245 1.00 92.56 86 ALA A CA 1
ATOM 695 C C . ALA A 1 86 ? -10.457 -5.345 7.687 1.00 92.56 86 ALA A C 1
ATOM 697 O O . ALA A 1 86 ? -11.183 -6.146 8.277 1.00 92.56 86 ALA A O 1
ATOM 698 N N . ASN A 1 87 ? -9.427 -4.745 8.294 1.00 89.81 87 ASN A N 1
ATOM 699 C CA . ASN A 1 87 ? -9.090 -4.998 9.695 1.00 89.81 87 ASN A CA 1
ATOM 700 C C . ASN A 1 87 ? -10.203 -4.550 10.648 1.00 89.81 87 ASN A C 1
ATOM 702 O O . ASN A 1 87 ? -10.548 -5.297 11.559 1.00 89.81 87 ASN A O 1
ATOM 706 N N . LEU A 1 88 ? -10.796 -3.369 10.435 1.00 91.19 88 LEU A N 1
ATOM 707 C CA . LEU A 1 88 ? -11.915 -2.899 11.256 1.00 91.19 88 LEU A CA 1
ATOM 708 C C . LEU A 1 88 ? -13.102 -3.870 11.215 1.00 91.19 88 LEU A C 1
ATOM 710 O O . LEU A 1 88 ? -13.654 -4.195 12.267 1.00 91.19 88 LEU A O 1
ATOM 714 N N . VAL A 1 89 ? -13.474 -4.354 10.027 1.00 93.44 89 VAL A N 1
ATOM 715 C CA . VAL A 1 89 ? -14.559 -5.332 9.856 1.00 93.44 89 VAL A CA 1
ATOM 716 C C . VAL A 1 89 ? -14.218 -6.639 10.571 1.00 93.44 89 VAL A C 1
ATOM 718 O O . VAL A 1 89 ? -15.008 -7.101 11.390 1.00 93.44 89 VAL A O 1
ATOM 721 N N . ALA A 1 90 ? -13.012 -7.173 10.364 1.00 93.12 90 ALA A N 1
ATOM 722 C CA . ALA A 1 90 ? -12.565 -8.403 11.016 1.00 93.12 90 ALA A CA 1
ATOM 723 C C . ALA A 1 90 ? -12.511 -8.289 12.551 1.00 93.12 90 ALA A C 1
ATOM 725 O O . ALA A 1 90 ? -12.764 -9.261 13.255 1.00 93.12 90 ALA A O 1
ATOM 726 N N . THR A 1 91 ? -12.180 -7.115 13.098 1.00 92.94 91 THR A N 1
ATOM 727 C CA . THR A 1 91 ? -12.215 -6.888 14.555 1.00 92.94 91 THR A CA 1
ATOM 728 C C . THR A 1 91 ? -13.624 -6.711 15.103 1.00 92.94 91 THR A C 1
ATOM 730 O O . THR A 1 91 ? -13.852 -6.999 16.274 1.00 92.94 91 THR A O 1
ATOM 733 N N . ARG A 1 92 ? -14.561 -6.230 14.278 1.00 91.00 92 ARG A N 1
ATOM 734 C CA . ARG A 1 92 ? -15.959 -6.048 14.673 1.00 91.00 92 ARG A CA 1
ATOM 735 C C . ARG A 1 92 ? -16.697 -7.379 14.754 1.00 91.00 92 ARG A C 1
ATOM 737 O O . ARG A 1 92 ? -17.489 -7.540 15.665 1.00 91.00 92 ARG A O 1
ATOM 744 N N . ASP A 1 93 ? -16.422 -8.294 13.830 1.00 84.75 93 ASP A N 1
ATOM 745 C CA . ASP A 1 93 ? -17.044 -9.624 13.782 1.00 84.75 93 ASP A CA 1
ATOM 746 C C . ASP A 1 93 ? -16.610 -10.536 14.945 1.00 84.75 93 ASP A C 1
ATOM 748 O O . ASP A 1 93 ? -17.352 -11.395 15.398 1.00 84.75 93 ASP A O 1
ATOM 752 N N . LYS A 1 94 ? -15.412 -10.306 15.494 1.00 76.69 94 LYS A N 1
ATOM 753 C CA . LYS A 1 94 ? -14.882 -11.044 16.655 1.00 76.69 94 LYS A CA 1
ATOM 754 C C . LYS A 1 94 ? -15.498 -10.639 18.002 1.00 76.69 94 LYS A C 1
ATOM 756 O O . LYS A 1 94 ? -15.006 -11.099 19.033 1.00 76.69 94 LYS A O 1
ATOM 761 N N . LYS A 1 95 ? -16.470 -9.727 18.011 1.00 54.31 95 LYS A N 1
ATOM 762 C CA . LYS A 1 95 ? -17.009 -9.081 19.209 1.00 54.31 95 LYS A CA 1
ATOM 763 C C . LYS A 1 95 ? -18.453 -9.492 19.438 1.00 54.31 95 LYS A C 1
ATOM 765 O O . LYS A 1 95 ? -18.771 -9.766 20.613 1.00 54.31 95 LYS A O 1
#

Radius of gyration: 13.96 Å; chains: 1; bounding box: 34×30×35 Å

pLDDT: mean 78.98, std 10.83, range [54.31, 93.44]